Protein AF-W4EQY8-F1 (afdb_monomer_lite)

Radius of gyration: 15.16 Å; chains: 1; bounding box: 30×16×45 Å

Organism: NCBI:txid1227360

Foldseek 3Di:
DPPCLVVVLVVQLVVQLVVLQVVLVPDDPVVSVVSSVVSNVVSVVVSVVVVVVVVVVVVVVVD

Sequence (63 aa):
MLKGLPLYMVLIAVGSLSITFGMTRNLPLTMQWVLLISGTILNIISLIGLFIFLAKQDSNKKA

Secondary structure (DSSP, 8-state):
-TTSHHHHHHHHHHHHHHHHHHHHTTS-HHHHHHHHHHHHHHHHHHHHHHHHHHHHHHHHTT-

Structure (mmCIF, N/CA/C/O backbone):
data_AF-W4EQY8-F1
#
_entry.id   AF-W4EQY8-F1
#
loop_
_atom_site.group_PDB
_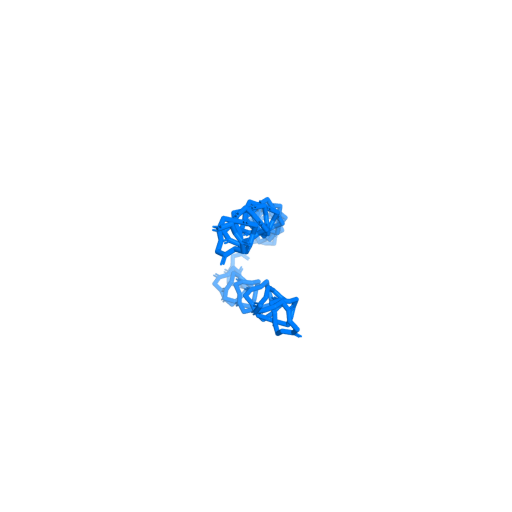atom_site.id
_atom_site.type_symbol
_atom_site.label_atom_id
_atom_site.label_alt_id
_atom_site.label_comp_id
_atom_site.label_asym_id
_atom_site.label_entity_id
_atom_site.label_seq_id
_atom_site.pdbx_PDB_ins_code
_atom_site.Cartn_x
_atom_site.Cartn_y
_atom_site.Cartn_z
_atom_site.occupancy
_atom_site.B_iso_or_equiv
_atom_site.auth_seq_id
_atom_site.auth_comp_id
_atom_site.auth_asym_id
_atom_site.auth_atom_id
_atom_site.pdbx_PDB_model_num
ATOM 1 N N . MET A 1 1 ? -16.623 -4.476 18.230 1.00 52.38 1 MET A N 1
ATOM 2 C CA . MET A 1 1 ? -16.688 -4.962 16.824 1.00 52.38 1 MET A CA 1
ATOM 3 C C . MET A 1 1 ? -15.319 -5.379 16.248 1.00 52.38 1 MET A C 1
ATOM 5 O O . MET A 1 1 ? -15.197 -5.607 15.052 1.00 52.38 1 MET A O 1
ATOM 9 N N . LEU A 1 2 ? -14.278 -5.514 17.083 1.00 57.06 2 LEU A N 1
ATOM 10 C CA . LEU A 1 2 ? -12.872 -5.485 16.651 1.00 57.06 2 LEU A CA 1
ATOM 11 C C . LEU A 1 2 ? -12.270 -6.822 16.179 1.00 57.06 2 LEU A C 1
ATOM 13 O O . LEU A 1 2 ? -11.205 -6.807 15.577 1.00 57.06 2 LEU A O 1
ATOM 17 N N . LYS A 1 3 ? -12.920 -7.973 16.409 1.00 58.25 3 LYS A N 1
ATOM 18 C CA . LYS A 1 3 ? -12.318 -9.293 16.113 1.00 58.25 3 LYS A CA 1
ATOM 19 C C . LYS A 1 3 ? -12.144 -9.602 14.615 1.00 58.25 3 LYS A C 1
ATOM 21 O O . LYS A 1 3 ? -11.327 -10.447 14.283 1.00 58.25 3 LYS A O 1
ATOM 26 N N . GLY A 1 4 ? -12.862 -8.914 13.720 1.00 62.12 4 GLY A N 1
ATOM 27 C CA . GLY A 1 4 ? -12.727 -9.075 12.260 1.00 62.12 4 GLY A CA 1
ATOM 28 C C . GLY A 1 4 ? -12.051 -7.901 11.546 1.00 62.12 4 GLY A C 1
ATOM 29 O O . GLY A 1 4 ? -11.659 -8.029 10.391 1.00 62.12 4 GLY A O 1
ATOM 30 N N . LEU A 1 5 ? -11.885 -6.763 12.226 1.00 69.94 5 LEU A N 1
ATOM 31 C CA . LEU A 1 5 ? -11.324 -5.537 11.649 1.00 69.94 5 LEU A CA 1
ATOM 32 C C . LEU A 1 5 ? -9.927 -5.737 11.032 1.00 69.94 5 LEU A C 1
ATOM 34 O O . LEU A 1 5 ? -9.715 -5.271 9.913 1.00 69.94 5 LEU A O 1
ATOM 38 N N . PRO A 1 6 ? -8.990 -6.442 11.705 1.00 76.69 6 PRO A N 1
ATOM 39 C CA . PRO A 1 6 ? -7.656 -6.686 11.161 1.00 76.69 6 PRO A CA 1
ATOM 40 C C . PRO A 1 6 ? -7.707 -7.457 9.846 1.00 76.69 6 PRO A C 1
ATOM 42 O O . PRO A 1 6 ? -6.993 -7.124 8.907 1.00 76.69 6 PRO A O 1
ATOM 45 N N . LEU A 1 7 ? -8.609 -8.435 9.753 1.00 79.94 7 LEU A N 1
ATOM 46 C CA . LEU A 1 7 ? -8.784 -9.249 8.559 1.00 79.94 7 LEU A CA 1
ATOM 47 C C . LEU A 1 7 ? -9.315 -8.411 7.388 1.00 79.94 7 LEU A C 1
ATOM 49 O O . LEU A 1 7 ? -8.759 -8.476 6.297 1.00 79.94 7 LEU A O 1
ATOM 53 N N . TYR A 1 8 ? -10.335 -7.578 7.619 1.00 81.44 8 TYR A N 1
ATOM 54 C CA . TYR A 1 8 ? -10.868 -6.682 6.585 1.00 81.44 8 TYR A CA 1
ATOM 55 C C . TYR A 1 8 ? -9.836 -5.655 6.112 1.00 81.44 8 TYR A C 1
ATOM 57 O O . TYR A 1 8 ? -9.744 -5.396 4.918 1.00 81.44 8 TYR A O 1
ATOM 65 N N . MET A 1 9 ? -9.022 -5.109 7.018 1.00 83.12 9 MET A N 1
ATOM 66 C CA . MET A 1 9 ? -7.929 -4.199 6.657 1.00 83.12 9 MET A CA 1
ATOM 67 C C . MET A 1 9 ? -6.891 -4.884 5.761 1.00 83.12 9 MET A C 1
ATOM 69 O O 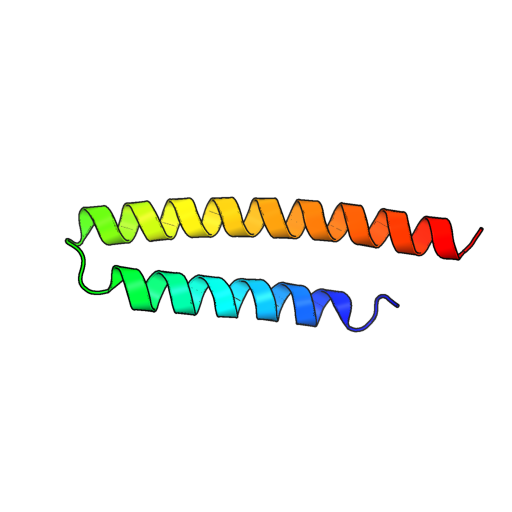. MET A 1 9 ? -6.499 -4.320 4.743 1.00 83.12 9 MET A O 1
ATOM 73 N N . VAL A 1 10 ? -6.503 -6.122 6.078 1.00 85.44 10 VAL A N 1
ATOM 74 C CA . VAL A 1 10 ? -5.586 -6.909 5.238 1.00 85.44 10 VAL A CA 1
ATOM 75 C C . VAL A 1 10 ? -6.218 -7.245 3.884 1.00 85.44 10 VAL A C 1
ATOM 77 O O . VAL A 1 10 ? -5.563 -7.100 2.856 1.00 85.44 10 VAL A O 1
ATOM 80 N N . LEU A 1 11 ? -7.497 -7.629 3.852 1.00 86.31 11 LEU A N 1
ATOM 81 C CA . LEU A 1 11 ? -8.239 -7.878 2.609 1.00 86.31 11 LEU A CA 1
ATOM 82 C C . LEU A 1 11 ? -8.282 -6.639 1.707 1.00 86.31 11 LEU A C 1
ATOM 84 O O . LEU A 1 11 ? -8.053 -6.750 0.504 1.00 86.31 11 LEU A O 1
ATOM 88 N N . ILE A 1 12 ? -8.522 -5.458 2.282 1.00 87.31 12 ILE A N 1
ATOM 89 C CA . ILE A 1 12 ? -8.502 -4.186 1.551 1.00 87.31 12 ILE A CA 1
ATOM 90 C C . ILE A 1 12 ? -7.096 -3.908 1.008 1.00 87.31 12 ILE A C 1
ATOM 92 O O . ILE A 1 12 ? -6.961 -3.554 -0.166 1.00 87.31 12 ILE A O 1
ATOM 96 N N . ALA A 1 13 ? -6.056 -4.116 1.819 1.00 88.81 13 ALA A N 1
ATOM 97 C CA . ALA A 1 13 ? -4.663 -3.923 1.419 1.00 88.81 13 ALA A CA 1
ATOM 98 C C . ALA A 1 13 ? -4.281 -4.814 0.229 1.00 88.81 13 ALA A C 1
ATOM 100 O O . ALA A 1 13 ? -3.824 -4.337 -0.808 1.00 88.81 13 ALA A O 1
ATOM 101 N N . VAL A 1 14 ? -4.536 -6.118 0.347 1.00 90.00 14 VAL A N 1
ATOM 102 C CA . VAL A 1 14 ? -4.198 -7.109 -0.682 1.00 90.00 14 VAL A CA 1
ATOM 103 C C . VAL A 1 14 ? -5.032 -6.897 -1.947 1.00 90.00 14 VAL A C 1
ATOM 105 O O . VAL A 1 14 ? -4.492 -6.954 -3.053 1.00 90.00 14 VAL A O 1
ATOM 108 N N . GLY A 1 15 ? -6.329 -6.607 -1.810 1.00 90.75 15 GLY A N 1
ATOM 109 C CA . GLY A 1 15 ? -7.218 -6.373 -2.949 1.00 90.75 15 GLY A CA 1
ATOM 110 C C . GLY A 1 15 ? -6.802 -5.154 -3.774 1.00 90.75 15 GLY A C 1
ATOM 111 O O . GLY A 1 15 ? -6.656 -5.237 -4.991 1.00 90.75 15 GLY A O 1
ATOM 112 N N . SER A 1 16 ? -6.533 -4.030 -3.115 1.00 88.88 16 SER A N 1
ATOM 113 C CA . SER A 1 16 ? -6.101 -2.796 -3.786 1.00 88.88 16 SER A CA 1
ATOM 114 C C . SER A 1 16 ? -4.700 -2.898 -4.401 1.00 88.88 16 SER A C 1
ATOM 116 O O . SER A 1 16 ? -4.487 -2.394 -5.507 1.00 88.88 16 SER A O 1
ATOM 118 N N . LEU A 1 17 ? -3.763 -3.605 -3.759 1.00 88.25 17 LEU A N 1
ATOM 119 C CA . LEU A 1 17 ? -2.456 -3.915 -4.349 1.00 88.25 17 LEU A CA 1
ATOM 120 C C . LEU A 1 17 ? -2.588 -4.809 -5.587 1.00 88.25 17 LEU A C 1
ATOM 122 O O . LEU A 1 17 ? -1.929 -4.555 -6.592 1.00 88.25 17 LEU A O 1
ATOM 126 N N . SER A 1 18 ? -3.481 -5.800 -5.557 1.00 90.56 18 SER A N 1
ATOM 127 C CA . SER A 1 18 ? -3.731 -6.696 -6.695 1.00 90.56 18 SER A CA 1
ATOM 128 C C . SER A 1 18 ? -4.310 -5.947 -7.900 1.00 90.56 18 SER A C 1
ATOM 130 O O . SER A 1 18 ? -3.885 -6.176 -9.031 1.00 90.56 18 SER A O 1
ATOM 132 N N . ILE A 1 19 ? -5.232 -5.006 -7.666 1.00 88.88 19 ILE A N 1
ATOM 133 C CA . ILE A 1 19 ? -5.792 -4.142 -8.719 1.00 88.88 19 ILE A CA 1
ATOM 134 C C . ILE A 1 19 ? -4.706 -3.221 -9.286 1.00 88.88 19 ILE A C 1
ATOM 136 O O . ILE A 1 19 ? -4.542 -3.136 -10.503 1.00 88.88 19 ILE A O 1
ATOM 140 N N . THR A 1 20 ? -3.926 -2.576 -8.413 1.00 87.06 20 THR A N 1
ATOM 141 C CA . THR A 1 20 ? -2.827 -1.684 -8.818 1.00 87.06 20 THR A CA 1
ATOM 142 C C . THR A 1 20 ? -1.789 -2.441 -9.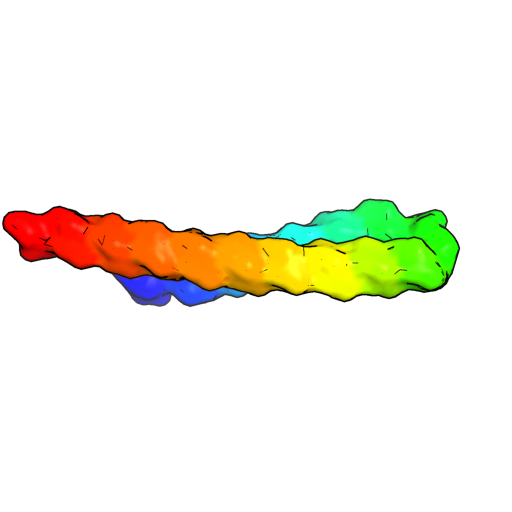645 1.00 87.06 20 THR A C 1
ATOM 144 O O . THR A 1 20 ? -1.368 -1.970 -10.699 1.00 87.06 20 THR A O 1
ATOM 147 N N . PHE A 1 21 ? -1.421 -3.653 -9.233 1.00 87.62 21 PHE A N 1
ATOM 148 C CA . PHE A 1 21 ? -0.520 -4.518 -9.988 1.00 87.62 21 PHE A CA 1
ATOM 149 C C . PHE A 1 21 ? -1.115 -4.927 -11.342 1.00 87.62 21 PHE A C 1
ATOM 151 O O . PHE A 1 21 ? -0.453 -4.804 -12.371 1.00 87.62 21 PHE A O 1
ATOM 158 N N . GLY A 1 22 ? -2.385 -5.339 -11.370 1.00 88.31 22 GLY A N 1
ATOM 159 C CA . GLY A 1 22 ? -3.083 -5.704 -12.604 1.00 88.31 22 GLY A CA 1
ATOM 160 C C . GLY A 1 22 ? -3.144 -4.561 -13.622 1.00 88.31 22 GLY A C 1
ATOM 161 O O . GLY A 1 22 ? -2.956 -4.795 -14.815 1.00 88.31 22 GLY A O 1
ATOM 162 N N . MET A 1 23 ? -3.337 -3.327 -13.152 1.00 86.81 23 MET A N 1
ATOM 163 C CA . MET A 1 23 ? -3.386 -2.129 -13.994 1.00 86.81 23 MET A CA 1
ATOM 164 C C . MET A 1 23 ? -1.995 -1.662 -14.451 1.00 86.81 23 MET A C 1
ATOM 166 O O . MET A 1 23 ? -1.851 -1.135 -15.551 1.00 86.81 23 MET A O 1
ATOM 170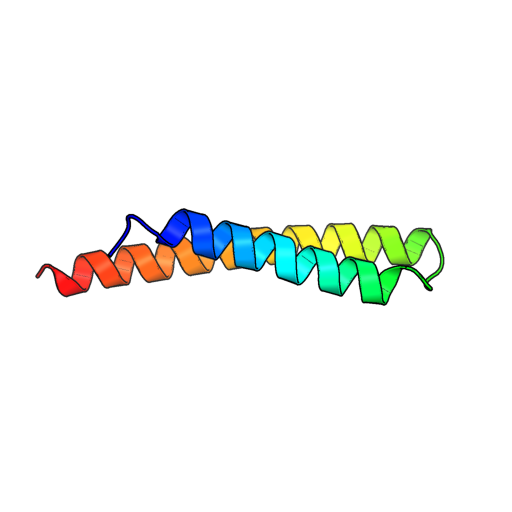 N N . THR A 1 24 ? -0.959 -1.883 -13.637 1.00 87.19 24 THR A N 1
ATOM 171 C CA . THR A 1 24 ? 0.413 -1.421 -13.917 1.00 87.19 24 THR A CA 1
ATOM 172 C C . THR A 1 24 ? 1.278 -2.436 -14.665 1.00 87.19 24 THR A C 1
ATOM 174 O O . THR A 1 24 ? 2.320 -2.055 -15.189 1.00 87.19 24 THR A O 1
ATOM 177 N N . ARG A 1 25 ? 0.848 -3.701 -14.797 1.00 84.81 25 ARG A N 1
ATOM 178 C CA . ARG A 1 25 ? 1.631 -4.778 -15.446 1.00 84.81 25 ARG A CA 1
ATOM 179 C C . ARG A 1 25 ? 2.011 -4.523 -16.909 1.00 84.81 25 ARG A C 1
ATOM 181 O O . ARG A 1 25 ? 2.938 -5.145 -17.408 1.00 84.81 25 ARG A O 1
ATOM 188 N N . ASN A 1 26 ? 1.258 -3.669 -17.602 1.00 88.56 26 ASN A N 1
ATOM 189 C CA . ASN A 1 26 ? 1.474 -3.345 -19.015 1.00 88.56 26 ASN A CA 1
ATOM 190 C C . ASN A 1 26 ? 2.298 -2.057 -19.205 1.00 88.56 26 ASN A C 1
ATOM 192 O O . ASN A 1 26 ? 2.492 -1.621 -20.338 1.00 88.56 26 ASN A O 1
ATOM 196 N N . LEU A 1 27 ? 2.731 -1.414 -18.117 1.00 88.69 27 LEU A N 1
ATOM 197 C CA . LEU A 1 27 ? 3.507 -0.178 -18.166 1.00 88.69 27 LEU A CA 1
ATOM 198 C C . LEU A 1 27 ? 5.012 -0.463 -18.261 1.00 88.69 27 LEU A C 1
ATOM 200 O O . LEU A 1 27 ? 5.469 -1.538 -17.869 1.00 88.69 27 LEU A O 1
ATOM 204 N N . PRO A 1 28 ? 5.809 0.514 -18.731 1.00 91.19 28 PRO A N 1
ATOM 205 C CA . PRO A 1 28 ? 7.261 0.439 -18.662 1.00 91.19 28 PRO A CA 1
ATOM 206 C C . PRO A 1 28 ? 7.728 0.175 -17.228 1.00 91.19 28 PRO A C 1
ATOM 208 O O . PRO A 1 28 ? 7.199 0.771 -16.287 1.00 91.19 28 PRO A O 1
ATOM 211 N N . LEU A 1 29 ? 8.759 -0.661 -17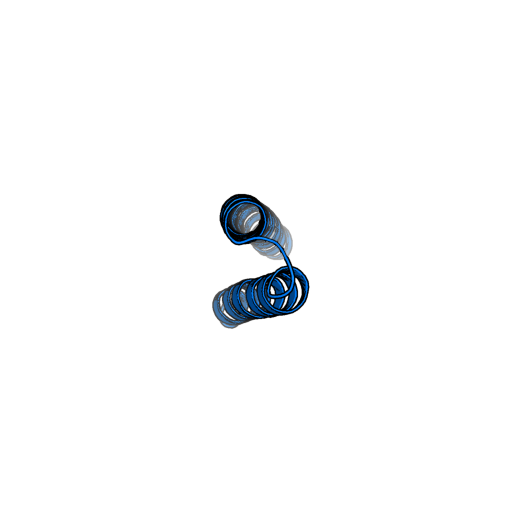.076 1.00 88.38 29 LEU A N 1
ATOM 212 C CA . LEU A 1 29 ? 9.245 -1.163 -15.785 1.00 88.38 29 LEU A CA 1
ATOM 213 C C . LEU A 1 29 ? 9.409 -0.044 -14.738 1.00 88.38 29 LEU A C 1
ATOM 215 O O . LEU A 1 29 ? 8.916 -0.154 -13.620 1.00 88.38 29 LEU A O 1
ATOM 219 N N . THR A 1 30 ? 10.029 1.076 -15.112 1.00 89.19 30 THR A N 1
ATOM 220 C CA . THR A 1 30 ? 10.238 2.223 -14.215 1.00 89.19 30 THR A CA 1
ATOM 221 C C . THR A 1 30 ? 8.923 2.830 -13.714 1.00 89.19 30 THR A C 1
ATOM 223 O O . THR A 1 30 ? 8.790 3.103 -12.524 1.00 89.19 30 THR A O 1
ATOM 226 N N . MET A 1 31 ? 7.926 3.006 -14.588 1.00 87.12 31 MET A N 1
ATOM 227 C CA . MET A 1 31 ? 6.609 3.530 -14.198 1.00 87.12 31 MET A CA 1
ATOM 228 C C . MET A 1 31 ? 5.837 2.531 -13.339 1.00 87.12 31 MET A C 1
ATOM 230 O O . MET A 1 31 ? 5.183 2.937 -12.380 1.00 87.12 31 MET A O 1
ATOM 234 N N . GLN A 1 32 ? 5.947 1.236 -13.643 1.00 89.94 32 GLN A N 1
ATOM 235 C CA . GLN A 1 32 ? 5.346 0.176 -12.841 1.00 89.94 32 GLN A CA 1
ATOM 236 C C . GLN A 1 32 ? 5.859 0.226 -11.396 1.00 89.94 32 GLN A C 1
ATOM 238 O O . GLN A 1 32 ? 5.056 0.272 -10.467 1.00 89.94 32 GLN A O 1
ATOM 243 N N . TRP A 1 33 ? 7.178 0.287 -11.188 1.00 88.69 33 TRP A N 1
ATOM 244 C CA . TRP A 1 33 ? 7.755 0.355 -9.841 1.00 88.69 33 TRP A CA 1
ATOM 245 C C . TRP A 1 33 ? 7.376 1.635 -9.099 1.00 88.69 33 TRP A C 1
ATOM 247 O O . TRP A 1 33 ? 7.013 1.567 -7.928 1.00 88.69 33 TRP A O 1
ATOM 257 N N . VAL A 1 34 ? 7.394 2.790 -9.770 1.00 91.81 34 VAL A N 1
ATOM 258 C CA . VAL A 1 34 ? 6.990 4.064 -9.153 1.00 91.81 34 VAL A CA 1
ATOM 259 C C . VAL A 1 34 ? 5.529 4.015 -8.696 1.00 91.81 34 VAL A C 1
ATOM 261 O O . VAL A 1 34 ? 5.224 4.412 -7.569 1.00 91.81 34 VAL A O 1
ATOM 264 N N . LEU A 1 35 ? 4.627 3.488 -9.527 1.00 89.12 35 LEU A N 1
ATOM 265 C CA . LEU A 1 35 ? 3.207 3.349 -9.193 1.00 89.12 35 LEU A CA 1
ATOM 266 C C . LEU A 1 35 ? 2.960 2.308 -8.099 1.00 89.12 35 LEU A C 1
ATOM 268 O O . LEU A 1 35 ? 2.131 2.533 -7.223 1.00 89.12 35 LEU A O 1
ATOM 272 N N . LEU A 1 36 ? 3.701 1.198 -8.095 1.00 90.31 36 LEU A N 1
ATOM 273 C CA . LEU A 1 36 ? 3.596 0.193 -7.037 1.00 90.31 36 LEU A CA 1
ATOM 274 C C . LEU A 1 36 ? 4.090 0.731 -5.694 1.00 90.31 36 LEU A C 1
ATOM 276 O O . LEU A 1 36 ? 3.413 0.550 -4.684 1.00 90.31 36 LEU A O 1
ATOM 280 N N . ILE A 1 37 ? 5.229 1.425 -5.669 1.00 91.31 37 ILE A N 1
ATOM 281 C CA . ILE A 1 37 ? 5.785 2.009 -4.442 1.00 91.31 37 ILE A CA 1
ATOM 282 C C . ILE A 1 37 ? 4.847 3.096 -3.909 1.00 91.31 37 ILE A C 1
ATOM 284 O O . ILE A 1 37 ? 4.434 3.038 -2.751 1.00 91.31 37 ILE A O 1
ATOM 288 N N . SER A 1 38 ? 4.455 4.055 -4.754 1.00 91.56 38 SER A N 1
ATOM 289 C CA . SER A 1 38 ? 3.535 5.130 -4.355 1.00 91.56 38 SER A CA 1
ATOM 290 C C . SER A 1 38 ? 2.165 4.597 -3.929 1.00 91.56 38 SER A C 1
ATOM 292 O O . SER A 1 38 ? 1.648 5.005 -2.889 1.00 91.56 38 SER A O 1
ATOM 294 N N . GLY A 1 39 ? 1.610 3.635 -4.671 1.00 90.44 39 GLY A N 1
ATOM 295 C CA . GLY A 1 39 ? 0.352 2.973 -4.343 1.00 90.44 39 GLY A CA 1
ATOM 296 C C . GLY A 1 39 ? 0.415 2.230 -3.011 1.00 90.44 39 GLY A C 1
ATOM 297 O O . GLY A 1 39 ? -0.502 2.353 -2.206 1.00 90.44 39 GLY A O 1
ATOM 298 N N . THR A 1 40 ? 1.521 1.536 -2.725 1.00 91.00 40 THR A N 1
ATOM 299 C CA . THR A 1 40 ? 1.732 0.837 -1.446 1.00 91.00 40 THR A CA 1
ATOM 300 C C . THR A 1 40 ? 1.833 1.814 -0.275 1.00 91.00 40 THR A C 1
ATOM 302 O O . THR A 1 40 ? 1.206 1.598 0.760 1.00 91.00 40 THR A O 1
ATOM 305 N N . ILE A 1 41 ? 2.566 2.921 -0.432 1.00 93.19 41 ILE A N 1
ATOM 306 C CA . ILE A 1 41 ? 2.685 3.955 0.609 1.00 93.19 41 ILE A CA 1
ATOM 307 C C . ILE A 1 41 ? 1.315 4.578 0.909 1.00 93.19 41 ILE A C 1
ATOM 309 O O . ILE A 1 41 ? 0.910 4.643 2.070 1.00 93.19 41 ILE A O 1
ATOM 313 N N . LEU A 1 42 ? 0.568 4.977 -0.128 1.00 92.69 42 LEU A N 1
ATOM 314 C CA . LEU A 1 42 ? -0.795 5.502 0.022 1.00 92.69 42 LEU A CA 1
ATOM 315 C C . LEU A 1 42 ? -1.732 4.487 0.686 1.00 92.69 42 LEU A C 1
ATOM 317 O O . LEU A 1 42 ? -2.582 4.866 1.496 1.00 92.69 42 LEU A O 1
ATOM 321 N N . ASN A 1 43 ? -1.557 3.202 0.377 1.00 92.19 43 ASN A N 1
ATOM 322 C CA . ASN A 1 43 ? -2.326 2.121 0.976 1.00 92.19 43 ASN A CA 1
ATOM 323 C C . ASN A 1 43 ? -2.125 2.048 2.490 1.00 92.19 43 ASN A C 1
ATOM 325 O O . ASN A 1 43 ? -3.091 2.065 3.250 1.00 92.19 43 ASN A O 1
ATOM 329 N N . ILE A 1 44 ? -0.864 2.046 2.926 1.00 90.56 44 ILE A N 1
ATOM 330 C CA . ILE A 1 44 ? -0.495 1.987 4.342 1.00 90.56 44 ILE A CA 1
ATOM 331 C C . ILE A 1 44 ? -1.043 3.207 5.089 1.00 90.56 44 ILE A C 1
ATOM 333 O O . ILE A 1 44 ? -1.653 3.051 6.146 1.00 90.56 44 ILE A O 1
ATOM 337 N N . ILE A 1 45 ? -0.898 4.412 4.526 1.00 93.19 45 ILE A N 1
ATOM 338 C CA . ILE A 1 45 ? -1.435 5.646 5.125 1.00 93.19 45 ILE A CA 1
ATOM 339 C C . ILE A 1 45 ? -2.958 5.552 5.289 1.00 93.19 45 ILE A C 1
ATOM 341 O O . ILE A 1 45 ? -3.495 5.879 6.350 1.00 93.19 45 ILE A O 1
ATOM 345 N N . SER A 1 46 ? -3.653 5.052 4.266 1.00 89.88 46 SER A N 1
ATOM 346 C CA . SER A 1 46 ? -5.109 4.886 4.290 1.00 89.88 46 SER A CA 1
ATOM 347 C C . SER A 1 46 ? -5.554 3.875 5.349 1.00 89.88 46 SER A C 1
ATOM 349 O O . SER A 1 46 ? -6.520 4.129 6.067 1.00 89.88 46 SER A O 1
ATOM 351 N N . LEU A 1 47 ? -4.831 2.762 5.505 1.00 89.12 47 LEU A N 1
ATOM 352 C CA . LEU A 1 47 ? -5.109 1.760 6.538 1.00 89.12 47 LEU A CA 1
ATOM 353 C C . LEU A 1 47 ? -4.901 2.311 7.949 1.00 89.12 47 LEU A C 1
ATOM 355 O O . LEU A 1 47 ? -5.728 2.056 8.822 1.00 89.12 47 LEU A O 1
ATOM 359 N N . ILE A 1 48 ? -3.844 3.097 8.173 1.00 89.69 48 ILE A N 1
ATOM 360 C CA . ILE A 1 48 ? -3.600 3.755 9.464 1.00 89.69 48 ILE A CA 1
ATOM 361 C C . ILE A 1 48 ? -4.741 4.730 9.784 1.00 89.69 48 ILE A C 1
ATOM 363 O O . ILE A 1 48 ? -5.286 4.701 10.888 1.00 89.69 48 ILE A O 1
ATOM 367 N N . GLY A 1 49 ? -5.150 5.556 8.816 1.00 89.31 49 GLY A N 1
ATOM 368 C CA . GLY A 1 49 ? -6.277 6.477 8.980 1.00 89.31 49 GLY A CA 1
ATOM 369 C C . GLY A 1 49 ? -7.587 5.749 9.291 1.00 89.31 49 GLY A C 1
ATOM 370 O O . GLY A 1 49 ? -8.299 6.117 10.227 1.00 89.31 49 GLY A O 1
ATOM 371 N N . LEU A 1 50 ? -7.867 4.667 8.560 1.00 87.56 50 LEU A N 1
ATOM 372 C CA . LEU A 1 50 ? -9.035 3.817 8.777 1.00 87.56 50 LEU A CA 1
ATOM 373 C C . LEU A 1 50 ? -9.010 3.173 10.171 1.00 87.56 50 LEU A C 1
ATOM 375 O O . LEU A 1 50 ? -10.026 3.166 10.864 1.00 87.56 50 LEU A O 1
ATOM 379 N N . PHE A 1 51 ? -7.849 2.685 10.611 1.00 85.69 51 PHE A N 1
ATOM 380 C CA . PHE A 1 51 ? -7.670 2.103 11.937 1.00 85.69 51 PHE A CA 1
ATOM 381 C C . PHE A 1 51 ? -7.961 3.117 13.046 1.00 85.69 51 PHE A C 1
ATOM 383 O O . PHE A 1 51 ? -8.740 2.822 13.952 1.00 85.69 51 PHE A O 1
ATOM 390 N N . ILE A 1 52 ? -7.401 4.328 12.955 1.00 87.81 52 ILE A N 1
ATOM 391 C CA . ILE A 1 52 ? -7.639 5.405 13.930 1.00 87.81 52 ILE A CA 1
ATOM 392 C C . ILE A 1 52 ? -9.122 5.794 13.955 1.00 87.81 52 ILE A C 1
ATOM 394 O O . ILE A 1 52 ? -9.704 5.956 15.030 1.00 87.81 52 ILE A O 1
ATOM 398 N N . PHE A 1 53 ? -9.747 5.926 12.784 1.00 85.88 53 PHE A N 1
ATOM 399 C CA . PHE A 1 53 ? -11.166 6.254 12.667 1.00 85.88 53 PHE A CA 1
ATOM 400 C C . PHE A 1 53 ? -12.053 5.189 13.325 1.00 85.88 53 PHE A C 1
ATOM 402 O O . PHE A 1 53 ? -12.936 5.514 14.122 1.00 85.88 53 PHE A O 1
ATOM 409 N N . LEU A 1 54 ? -11.785 3.911 13.050 1.00 83.44 54 LEU A N 1
ATOM 410 C CA . LEU A 1 54 ? -12.531 2.789 13.617 1.00 83.44 54 LEU A CA 1
ATOM 411 C C . LEU A 1 54 ? -12.290 2.642 15.126 1.00 83.44 54 LEU A C 1
ATOM 413 O O . LEU A 1 54 ? -13.239 2.376 15.863 1.00 83.44 54 LEU A O 1
ATOM 417 N N . ALA A 1 55 ? -11.065 2.880 15.602 1.00 81.25 55 ALA A N 1
ATOM 418 C CA . ALA A 1 55 ? -10.742 2.891 17.028 1.00 81.25 55 ALA A CA 1
ATOM 419 C C . ALA A 1 55 ? -11.499 4.002 17.776 1.00 81.25 55 ALA A C 1
ATOM 421 O O . ALA A 1 55 ? -12.099 3.746 18.822 1.00 81.25 55 ALA A O 1
ATOM 422 N N . LYS A 1 56 ? -11.555 5.218 17.211 1.00 81.56 56 LYS A N 1
ATOM 423 C CA . LYS A 1 56 ? -12.373 6.316 17.753 1.00 81.56 56 LYS A CA 1
ATOM 424 C C . LYS A 1 56 ? -13.864 5.972 17.768 1.00 81.56 56 LYS A C 1
ATOM 426 O O . LYS A 1 56 ? -14.549 6.279 18.740 1.00 81.56 56 LYS A O 1
ATOM 431 N N . GLN A 1 57 ? -14.370 5.326 16.718 1.00 80.69 57 GLN A N 1
ATOM 432 C CA . GLN A 1 57 ? -15.785 4.966 16.625 1.00 80.69 57 GLN A CA 1
ATOM 433 C C . GLN A 1 57 ? -16.184 3.856 17.620 1.00 80.69 57 GLN A C 1
ATOM 435 O O . GLN A 1 57 ? -17.264 3.938 18.201 1.00 80.69 57 GLN A O 1
ATOM 440 N N . ASP A 1 58 ? -15.328 2.852 17.863 1.00 73.31 58 ASP A N 1
ATOM 441 C CA . ASP A 1 58 ? -15.566 1.820 18.896 1.00 73.31 58 ASP A CA 1
ATOM 442 C C . A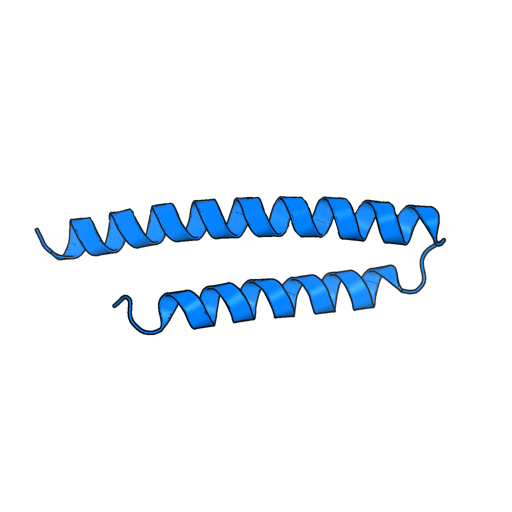SP A 1 58 ? -15.521 2.434 20.307 1.00 73.31 58 ASP A C 1
ATOM 444 O O . ASP A 1 58 ? -16.338 2.068 21.148 1.00 73.31 58 ASP A O 1
ATOM 448 N N . SER A 1 59 ? -14.642 3.419 20.546 1.00 68.75 59 SER A N 1
ATOM 449 C CA . SER A 1 59 ? -14.597 4.161 21.815 1.00 68.75 59 SER A CA 1
ATOM 450 C C . SER A 1 59 ? -15.862 4.988 22.059 1.00 68.75 59 SER A C 1
ATOM 452 O O . SER A 1 59 ? -16.356 5.008 23.180 1.00 68.75 59 SER A O 1
ATOM 454 N N . ASN A 1 60 ? -16.402 5.647 21.028 1.00 71.19 60 ASN A N 1
ATOM 455 C CA . ASN A 1 60 ? -17.618 6.460 21.149 1.00 71.19 60 ASN A CA 1
ATOM 456 C C . ASN A 1 60 ? -18.888 5.604 21.317 1.00 71.19 60 ASN A C 1
ATOM 458 O O . ASN A 1 60 ? -19.833 6.021 21.964 1.00 71.19 60 ASN A O 1
ATOM 462 N N . LYS A 1 61 ? -18.917 4.382 20.768 1.00 59.94 61 LYS A N 1
ATOM 463 C CA . LYS A 1 61 ? -20.051 3.449 20.925 1.00 59.94 61 LYS A CA 1
ATOM 464 C C . LYS A 1 61 ? -20.147 2.782 22.306 1.00 59.94 61 LYS A C 1
ATOM 466 O O . LYS A 1 61 ? -21.112 2.060 22.540 1.00 59.94 61 LYS A O 1
ATOM 471 N N . LYS A 1 62 ? -19.138 2.934 23.169 1.00 56.78 62 LYS A N 1
ATOM 472 C CA . LYS A 1 62 ? -19.095 2.347 24.523 1.00 56.78 62 LYS A CA 1
ATOM 473 C C . LYS A 1 62 ? -19.368 3.357 25.646 1.00 56.78 62 LYS A C 1
ATOM 475 O O . LYS A 1 62 ? -19.425 2.927 26.796 1.00 56.78 62 LYS A O 1
ATOM 480 N N . ALA A 1 63 ? -19.489 4.645 25.321 1.00 51.06 63 ALA A N 1
ATOM 481 C CA . ALA A 1 63 ? -19.953 5.700 26.224 1.00 51.06 63 ALA A CA 1
ATOM 482 C C . ALA A 1 63 ? -21.471 5.872 26.082 1.00 51.06 63 ALA A C 1
ATOM 484 O O . ALA A 1 63 ? -22.104 6.227 27.098 1.00 51.06 63 ALA A O 1
#

pLDDT: mean 83.33, std 10.83, range [51.06, 93.19]